Protein AF-A0A3D5WBD0-F1 (afdb_monomer_lite)

Secondary structure (DSSP, 8-state):
-EEBBTTTEEEE--TT-SS-SEEEEEEEEEEEE-TTT--EEEEEEEEEEE--EEEES-GGGB----S---SGGGHHHHHHHHHHHHHHHHHT--SSSPEEEEE-HHHHHHHHHHHHT-TT----TT-SS-----EETTEEEEE-TTS-S--PPPPP-

pLDDT: mean 81.71, std 10.13, range [49.75, 93.69]

Sequence (157 aa):
LVQHGFKAFHGITPINDTNMGLKRRDAGIQYVTDAVTSKEREDLRVEFEQNLGISVETARSVARIRNVPTTIASIATWHTVISKIIQARHEVFKGSNPVWMYLNPRSRYLLGESAREKQNIVFDKNNPWDVLMDRFMDMPMRKMDALLNTETGVAAA

Structure (mmCIF, N/CA/C/O backbone):
data_AF-A0A3D5WBD0-F1
#
_entry.id   AF-A0A3D5WBD0-F1
#
loop_
_atom_site.group_PDB
_atom_site.id
_atom_site.type_symbol
_atom_site.label_atom_id
_atom_site.label_alt_id
_atom_site.label_comp_id
_atom_site.label_asym_id
_atom_site.label_entity_id
_atom_site.label_seq_id
_atom_site.pdbx_PDB_ins_code
_atom_site.Cartn_x
_atom_site.Cartn_y
_atom_site.Cartn_z
_atom_site.occupancy
_atom_site.B_iso_or_equiv
_atom_site.auth_seq_id
_atom_site.auth_comp_id
_atom_site.auth_asym_id
_atom_site.auth_atom_id
_atom_site.pdbx_PDB_model_num
ATOM 1 N N . LEU A 1 1 ? 3.945 -0.222 -6.008 1.00 91.38 1 LEU A N 1
ATOM 2 C CA . LEU A 1 1 ? 3.049 0.441 -6.984 1.00 91.38 1 LEU A CA 1
ATOM 3 C C . LEU A 1 1 ? 1.740 -0.329 -6.999 1.00 91.38 1 LEU A C 1
ATOM 5 O O . LEU A 1 1 ? 1.793 -1.554 -7.012 1.00 91.38 1 LEU A O 1
ATOM 9 N N . VAL A 1 2 ? 0.602 0.355 -6.937 1.00 93.12 2 VAL A N 1
ATOM 10 C CA . VAL A 1 2 ? -0.721 -0.281 -6.832 1.00 93.12 2 VAL A CA 1
ATOM 11 C C . VAL A 1 2 ? -1.723 0.471 -7.697 1.00 93.12 2 VAL A C 1
ATOM 13 O O . VAL A 1 2 ? -1.797 1.695 -7.631 1.00 93.12 2 VAL A O 1
ATOM 16 N N . GLN A 1 3 ? -2.501 -0.255 -8.489 1.00 93.69 3 GLN A N 1
ATOM 17 C CA . GLN A 1 3 ? -3.583 0.280 -9.301 1.00 93.69 3 GLN A CA 1
ATOM 18 C C . GLN A 1 3 ? -4.913 0.057 -8.587 1.00 93.69 3 GLN A C 1
ATOM 20 O O . GLN A 1 3 ? -5.462 -1.044 -8.605 1.00 93.69 3 GLN A O 1
ATOM 25 N N . HIS A 1 4 ? -5.423 1.111 -7.955 1.00 90.50 4 HIS A N 1
ATOM 26 C CA . HIS A 1 4 ? -6.696 1.051 -7.240 1.00 90.50 4 HIS A CA 1
ATOM 27 C C . HIS A 1 4 ? -7.864 0.978 -8.213 1.00 90.50 4 HIS A C 1
ATOM 29 O O . HIS A 1 4 ? -7.911 1.706 -9.204 1.00 90.50 4 HIS A O 1
ATOM 35 N N . GLY A 1 5 ? -8.830 0.122 -7.911 1.00 89.38 5 GLY A N 1
ATOM 36 C CA . GLY A 1 5 ? -10.054 -0.007 -8.685 1.00 89.38 5 GLY A CA 1
ATOM 37 C C . GLY A 1 5 ? -10.826 -1.254 -8.293 1.00 89.38 5 GLY A C 1
ATOM 38 O O . GLY A 1 5 ? -10.237 -2.247 -7.871 1.00 89.38 5 GLY A O 1
ATOM 39 N N . PHE A 1 6 ? -12.146 -1.214 -8.481 1.00 86.50 6 PHE A N 1
ATOM 40 C CA . PHE A 1 6 ? -13.026 -2.329 -8.129 1.00 86.50 6 PHE A CA 1
ATOM 41 C C . PHE A 1 6 ? -12.573 -3.635 -8.794 1.00 86.50 6 PHE A C 1
ATOM 43 O O . PHE A 1 6 ? -12.387 -4.626 -8.112 1.00 86.50 6 PHE A O 1
ATOM 50 N N . LYS A 1 7 ? -12.236 -3.599 -10.090 1.00 86.44 7 LYS A N 1
ATOM 51 C CA . LYS A 1 7 ? -11.768 -4.783 -10.833 1.00 86.44 7 LYS A CA 1
ATOM 52 C C . LYS A 1 7 ? -10.257 -5.066 -10.758 1.00 86.44 7 LYS A C 1
ATOM 54 O O . LYS A 1 7 ? -9.693 -5.708 -11.642 1.00 86.44 7 LYS A O 1
ATOM 59 N N . ALA A 1 8 ? -9.551 -4.452 -9.810 1.00 88.50 8 ALA A N 1
ATOM 60 C CA . ALA A 1 8 ? -8.090 -4.460 -9.774 1.00 88.50 8 ALA A CA 1
ATOM 61 C C . ALA A 1 8 ? -7.567 -4.706 -8.356 1.00 88.50 8 ALA A C 1
ATOM 63 O O . ALA A 1 8 ? -7.232 -5.836 -8.006 1.00 88.50 8 ALA A O 1
ATOM 64 N N . PHE A 1 9 ? -7.478 -3.651 -7.555 1.00 91.88 9 PHE A N 1
ATOM 65 C CA . PHE A 1 9 ? -7.067 -3.693 -6.159 1.00 91.88 9 PHE A CA 1
ATOM 66 C C . PHE A 1 9 ? -8.028 -2.819 -5.360 1.00 91.88 9 PHE A C 1
ATOM 68 O O . PHE A 1 9 ? -8.190 -1.635 -5.675 1.00 91.88 9 PHE A O 1
ATOM 75 N N . HIS A 1 10 ? -8.653 -3.386 -4.333 1.00 90.81 10 HIS A N 1
ATOM 76 C CA . HIS A 1 10 ? -9.563 -2.650 -3.461 1.00 90.81 10 HIS A CA 1
ATOM 77 C C . HIS A 1 10 ? -9.602 -3.250 -2.051 1.00 90.81 10 HIS A C 1
ATOM 79 O O . HIS A 1 10 ? -9.277 -4.419 -1.838 1.00 90.81 10 HIS A O 1
ATOM 85 N N . GLY A 1 11 ? -9.986 -2.427 -1.076 1.00 88.56 11 GLY A N 1
ATOM 86 C CA . GLY A 1 11 ? -10.273 -2.887 0.280 1.00 88.56 11 GLY A CA 1
ATOM 87 C C . GLY A 1 11 ? -11.644 -3.553 0.345 1.00 88.56 11 GLY A C 1
ATOM 88 O O . GLY A 1 11 ? -12.577 -3.105 -0.317 1.00 88.56 11 GLY A O 1
ATOM 89 N N . ILE A 1 12 ? -11.756 -4.601 1.152 1.00 89.00 12 ILE A N 1
ATOM 90 C CA . ILE A 1 12 ? -13.011 -5.305 1.420 1.00 89.00 12 ILE A CA 1
ATOM 91 C C . ILE A 1 12 ? -13.363 -5.184 2.899 1.00 89.00 12 ILE A C 1
ATOM 93 O O . ILE A 1 12 ? -12.484 -5.081 3.759 1.00 89.00 12 ILE A O 1
ATOM 97 N N . THR A 1 13 ? -14.652 -5.221 3.192 1.00 87.69 13 THR A N 1
ATOM 98 C CA . THR A 1 13 ? -15.202 -5.296 4.546 1.00 87.69 13 THR A CA 1
ATOM 99 C C . THR A 1 13 ? -16.191 -6.461 4.616 1.00 87.69 13 THR A C 1
ATOM 101 O O . THR A 1 13 ? -16.576 -7.013 3.578 1.00 87.69 13 THR A O 1
ATOM 104 N N . PRO A 1 14 ? -16.595 -6.888 5.823 1.00 85.81 14 PRO A N 1
ATOM 105 C CA . PRO A 1 14 ? -17.621 -7.912 5.973 1.00 85.81 14 PRO A CA 1
ATOM 106 C C . PRO A 1 14 ? -18.939 -7.521 5.285 1.00 85.81 14 PRO A C 1
ATOM 108 O O . PRO A 1 14 ? -19.346 -6.364 5.317 1.00 85.81 14 PRO A O 1
ATOM 111 N N . ILE A 1 15 ? -19.637 -8.513 4.720 1.00 76.44 15 ILE A N 1
ATOM 112 C CA . ILE A 1 15 ? -20.836 -8.351 3.867 1.00 76.44 15 ILE A CA 1
ATOM 113 C C . ILE A 1 15 ? -21.969 -7.540 4.527 1.00 76.44 15 ILE A C 1
ATOM 115 O O . ILE A 1 15 ? -22.739 -6.888 3.829 1.00 76.44 15 ILE A O 1
ATOM 119 N N . ASN A 1 16 ? -22.047 -7.533 5.859 1.00 69.69 16 ASN A N 1
ATOM 120 C CA . ASN A 1 16 ? -23.090 -6.833 6.618 1.00 69.69 16 ASN A CA 1
ATOM 121 C C . ASN A 1 16 ? -22.578 -5.576 7.335 1.00 69.69 16 ASN A C 1
ATOM 123 O O . ASN A 1 16 ? -23.225 -5.080 8.257 1.00 69.69 16 ASN A O 1
ATOM 127 N N . ASP A 1 17 ? -21.408 -5.071 6.947 1.00 72.75 17 ASP A N 1
ATOM 128 C CA . ASP A 1 17 ? -20.867 -3.844 7.504 1.00 72.75 17 ASP A CA 1
ATOM 129 C C . ASP A 1 17 ? -21.255 -2.629 6.652 1.00 72.75 17 ASP A C 1
ATOM 131 O O . ASP A 1 17 ? -20.578 -2.275 5.687 1.00 72.75 17 ASP A O 1
ATOM 135 N N . THR A 1 18 ? -22.361 -1.974 7.014 1.00 68.06 18 THR A N 1
ATOM 136 C CA . THR A 1 18 ? -22.841 -0.766 6.320 1.00 68.06 18 THR A CA 1
ATOM 137 C C . THR A 1 18 ? -21.915 0.434 6.509 1.00 68.06 18 THR A C 1
ATOM 139 O O . THR A 1 18 ? -21.906 1.337 5.675 1.00 68.06 18 THR A O 1
ATOM 142 N N . ASN A 1 19 ? -21.126 0.449 7.586 1.00 70.12 19 ASN A N 1
ATOM 143 C CA . ASN A 1 19 ? -20.246 1.553 7.947 1.00 70.12 19 ASN A CA 1
ATOM 144 C C . ASN A 1 19 ? -18.798 1.084 7.810 1.00 70.12 19 ASN A C 1
ATOM 146 O O . ASN A 1 19 ? -18.114 0.824 8.800 1.00 70.12 19 ASN A O 1
ATOM 150 N N . MET A 1 20 ? -18.356 0.953 6.557 1.00 73.88 20 MET A N 1
ATOM 151 C CA . MET A 1 20 ? -16.975 0.616 6.210 1.00 73.88 20 MET A CA 1
ATOM 152 C C . MET A 1 20 ? -15.987 1.541 6.945 1.00 73.88 20 MET A C 1
ATOM 154 O O . MET A 1 20 ? -16.188 2.755 6.986 1.00 73.88 20 MET A O 1
ATOM 158 N N . GLY A 1 21 ? -14.879 0.992 7.452 1.00 80.50 21 GLY A N 1
ATOM 159 C CA . GLY A 1 21 ? -13.781 1.775 8.031 1.00 80.50 21 GLY A CA 1
ATOM 160 C C . GLY A 1 21 ? -13.620 1.622 9.545 1.00 80.50 21 GLY A C 1
ATOM 161 O O . GLY A 1 21 ? -13.960 0.591 10.117 1.00 80.50 21 GLY A O 1
ATOM 162 N N . LEU A 1 22 ? -13.013 2.630 10.180 1.00 86.94 22 LEU A N 1
ATOM 163 C CA . LEU A 1 22 ? -12.777 2.657 11.624 1.00 86.94 22 LEU A CA 1
ATOM 164 C C . LEU A 1 22 ? -14.049 3.112 12.340 1.00 86.94 22 LEU A C 1
ATOM 166 O O . LEU A 1 22 ? -14.494 4.249 12.172 1.00 86.94 22 LEU A O 1
ATOM 170 N N . LYS A 1 23 ? -14.609 2.237 13.168 1.00 86.62 23 LYS A N 1
ATOM 171 C CA . LYS A 1 23 ? -15.771 2.541 13.996 1.00 86.62 23 LYS A CA 1
ATOM 172 C C . LYS A 1 23 ? -15.306 2.955 15.375 1.00 86.62 23 LYS A C 1
ATOM 174 O O . LYS A 1 23 ? -14.494 2.272 15.989 1.00 86.62 23 LYS A O 1
ATOM 179 N N . ARG A 1 24 ? -15.865 4.056 15.870 1.00 89.81 24 ARG A N 1
ATOM 180 C CA . ARG A 1 24 ? -15.733 4.474 17.263 1.00 89.81 24 ARG A CA 1
ATOM 181 C C . ARG A 1 24 ? -17.073 4.273 17.951 1.00 89.81 24 ARG A C 1
ATOM 183 O O . ARG A 1 24 ? -18.056 4.894 17.547 1.00 89.81 24 ARG A O 1
ATOM 190 N N . ARG A 1 25 ? -17.105 3.444 18.989 1.00 88.19 25 ARG A N 1
ATOM 191 C CA . ARG A 1 25 ? -18.253 3.300 19.884 1.00 88.19 25 ARG A CA 1
ATOM 192 C C . ARG A 1 25 ? -17.864 3.852 21.243 1.00 88.19 25 ARG A C 1
ATOM 194 O O . ARG A 1 25 ? -16.925 3.376 21.864 1.00 88.19 25 ARG A O 1
ATOM 201 N N . ASP A 1 26 ? -18.590 4.860 21.691 1.00 90.31 26 ASP A N 1
ATOM 202 C CA . ASP A 1 26 ? -18.494 5.318 23.069 1.00 90.31 26 ASP A CA 1
ATOM 203 C C . ASP A 1 26 ? -19.423 4.451 23.925 1.00 90.31 26 ASP A C 1
ATOM 205 O O . ASP A 1 26 ? -20.613 4.346 23.622 1.00 90.31 26 ASP A O 1
ATOM 209 N N . ALA A 1 27 ? -18.869 3.764 24.923 1.00 85.69 27 ALA A N 1
ATOM 210 C CA . ALA A 1 27 ? -19.630 2.929 25.847 1.00 85.69 27 ALA A CA 1
ATOM 211 C C . ALA A 1 27 ? -20.052 3.705 27.108 1.00 85.69 27 ALA A C 1
ATOM 213 O O . ALA A 1 27 ? -20.783 3.158 27.933 1.00 85.69 27 ALA A O 1
ATOM 214 N N . GLY A 1 28 ? -19.633 4.970 27.243 1.00 87.00 28 GLY A N 1
ATOM 215 C CA . GLY A 1 28 ? -19.950 5.816 28.386 1.00 87.00 28 GLY A CA 1
ATOM 216 C C . GLY A 1 28 ? -19.237 5.383 29.669 1.00 87.00 28 GLY A C 1
ATOM 217 O O . GLY A 1 28 ? -18.168 4.767 29.637 1.00 87.00 28 GLY A O 1
ATOM 218 N N . ILE A 1 29 ? -19.830 5.748 30.807 1.00 87.94 29 ILE A N 1
AT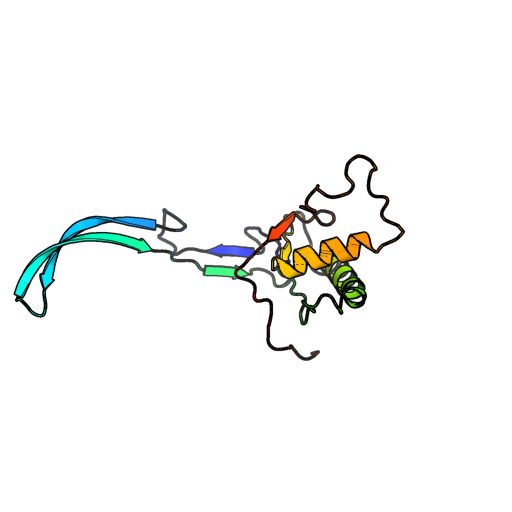OM 219 C CA . ILE A 1 29 ? -19.336 5.381 32.138 1.00 87.94 29 ILE A CA 1
ATOM 220 C C . ILE A 1 29 ? -19.709 3.922 32.411 1.00 87.94 29 ILE A C 1
ATOM 222 O O . ILE A 1 29 ? -20.883 3.554 32.372 1.00 87.94 29 ILE A O 1
ATOM 226 N N . GLN A 1 30 ? -18.708 3.096 32.699 1.00 84.81 30 GLN A N 1
ATOM 227 C CA . GLN A 1 30 ? -18.873 1.731 33.175 1.00 84.81 30 GLN A CA 1
ATOM 228 C C . GLN A 1 30 ? -18.367 1.613 34.607 1.00 84.81 30 GLN A C 1
ATOM 230 O O . GLN A 1 30 ? -17.286 2.090 34.945 1.00 84.81 30 GLN A O 1
ATOM 235 N N . TYR A 1 31 ? -19.144 0.927 35.438 1.00 86.19 31 TYR A N 1
ATOM 236 C CA . TYR A 1 31 ? -18.726 0.564 36.782 1.00 86.19 31 TYR A CA 1
ATOM 237 C C . TYR A 1 31 ? -17.863 -0.693 36.698 1.00 86.19 31 TYR A C 1
ATOM 239 O O . TYR A 1 31 ? -18.321 -1.747 36.257 1.00 86.19 31 TYR A O 1
ATOM 247 N N . VAL A 1 32 ? -16.596 -0.568 37.081 1.00 84.38 32 VAL A N 1
ATOM 248 C CA . VAL A 1 32 ? -15.634 -1.671 37.108 1.00 84.38 32 VAL A CA 1
ATOM 249 C C . VAL A 1 32 ? -15.346 -2.012 38.560 1.00 84.38 32 VAL A C 1
ATOM 251 O O . VAL A 1 32 ? -15.054 -1.134 39.372 1.00 84.38 32 VAL A O 1
ATOM 254 N N . THR A 1 33 ? -15.424 -3.293 38.906 1.00 85.75 33 THR A N 1
ATOM 255 C CA . THR A 1 33 ? -15.041 -3.761 40.238 1.00 85.75 33 THR A CA 1
ATOM 256 C C . THR A 1 33 ? -13.527 -3.913 40.304 1.00 85.75 33 THR A C 1
ATOM 258 O O . THR A 1 33 ? -12.926 -4.650 39.520 1.00 85.75 33 THR A O 1
ATOM 261 N N . ASP A 1 34 ? -12.901 -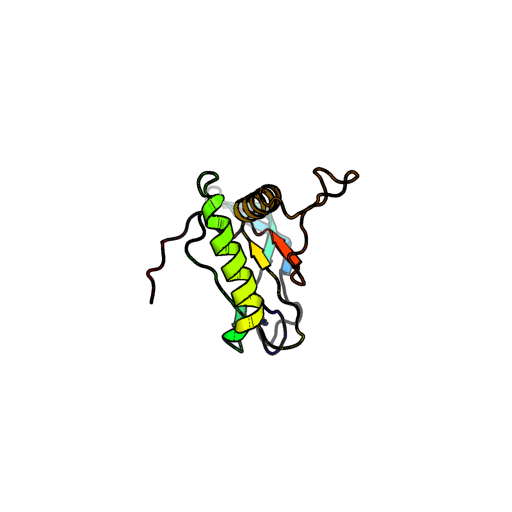3.210 41.241 1.00 79.50 34 ASP A N 1
ATOM 262 C CA . ASP A 1 34 ? -11.460 -3.270 41.446 1.00 79.50 34 ASP A CA 1
ATOM 263 C C . ASP A 1 34 ? -11.052 -4.604 42.092 1.00 79.50 34 ASP A C 1
ATOM 265 O O . ASP A 1 34 ? -11.570 -4.989 43.142 1.00 79.50 34 ASP A O 1
ATOM 269 N N . ALA A 1 35 ? -10.099 -5.311 41.480 1.00 80.44 35 ALA A N 1
ATOM 270 C CA . ALA A 1 35 ? -9.723 -6.671 41.874 1.00 80.44 35 ALA A CA 1
ATOM 271 C C . ALA A 1 35 ? -9.063 -6.750 43.263 1.00 80.44 35 ALA A C 1
ATOM 273 O O . ALA A 1 35 ? -9.063 -7.809 43.886 1.00 80.44 35 ALA A O 1
ATOM 274 N N . VAL A 1 36 ? -8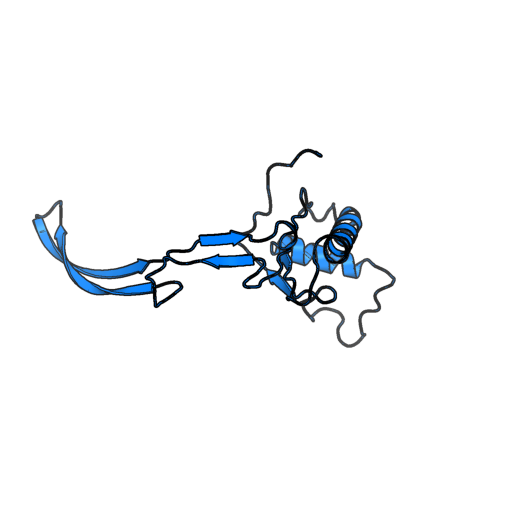.496 -5.643 43.751 1.00 78.81 36 VAL A N 1
ATOM 275 C CA . VAL A 1 36 ? -7.774 -5.595 45.033 1.00 78.81 36 VAL A CA 1
ATOM 276 C C . VAL A 1 36 ? -8.682 -5.141 46.170 1.00 78.81 36 VAL A C 1
ATOM 278 O O . VAL A 1 36 ? -8.644 -5.702 47.262 1.00 78.81 36 VAL A O 1
ATOM 281 N N . THR A 1 37 ? -9.502 -4.117 45.929 1.00 78.56 37 THR A N 1
ATOM 282 C CA . THR A 1 37 ? -10.315 -3.489 46.979 1.00 78.56 37 THR A CA 1
ATOM 283 C C . THR A 1 37 ? -11.783 -3.910 46.957 1.00 78.56 37 THR A C 1
ATOM 285 O O . THR A 1 37 ? -12.508 -3.575 47.892 1.00 78.56 37 THR A O 1
ATOM 288 N N . SER A 1 38 ? -12.227 -4.647 45.927 1.00 77.19 38 S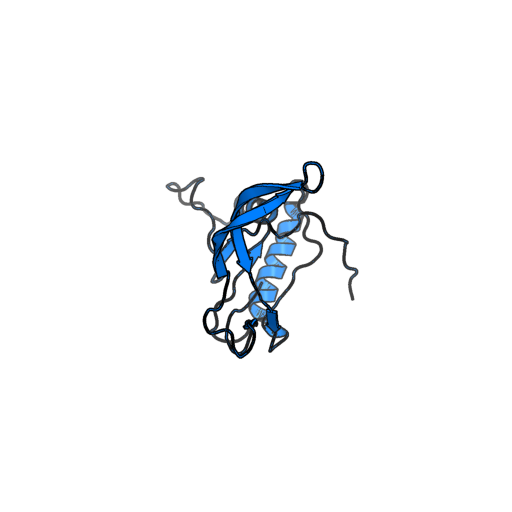ER A N 1
ATOM 289 C CA . SER A 1 38 ? -13.635 -5.016 45.686 1.00 77.19 38 SER A CA 1
ATOM 290 C C . SER A 1 38 ? -14.597 -3.820 45.671 1.00 77.19 38 SER A C 1
ATOM 292 O O . SER A 1 38 ? -15.797 -3.981 45.879 1.00 77.19 38 SER A O 1
ATOM 294 N N . LYS A 1 39 ? -14.080 -2.606 45.444 1.00 81.31 39 LYS A N 1
ATOM 295 C CA . LYS A 1 39 ? -14.876 -1.384 45.319 1.00 81.31 39 LYS A CA 1
ATOM 296 C C . LYS A 1 39 ? -15.224 -1.147 43.857 1.00 81.31 39 LYS A C 1
ATOM 298 O O . LYS A 1 39 ? -14.417 -1.424 42.970 1.00 81.31 39 LYS A O 1
ATOM 303 N N . GLU A 1 40 ? -16.416 -0.620 43.616 1.00 82.12 40 GLU A N 1
ATOM 304 C CA . GLU A 1 40 ? -16.825 -0.173 42.287 1.00 82.12 40 GLU A CA 1
ATOM 305 C C . GLU A 1 40 ? -16.214 1.199 41.999 1.00 82.12 40 GLU A C 1
ATOM 307 O O . GLU A 1 40 ? -16.266 2.105 42.836 1.00 82.12 40 GLU A O 1
ATOM 312 N N . ARG A 1 41 ? -15.609 1.339 40.820 1.00 83.00 41 ARG A N 1
ATOM 313 C CA . ARG A 1 41 ? -15.102 2.610 40.300 1.00 83.00 41 ARG A CA 1
ATOM 314 C C . ARG A 1 41 ? -15.755 2.920 38.960 1.00 83.00 41 ARG A C 1
ATOM 316 O O . ARG A 1 41 ? -16.033 2.010 38.183 1.00 83.00 41 ARG A O 1
ATOM 323 N N . GLU A 1 42 ? -15.969 4.200 38.697 1.00 85.06 42 GLU A N 1
ATOM 324 C CA . GLU A 1 42 ? -16.480 4.695 37.420 1.00 85.06 42 GLU A CA 1
ATOM 325 C C . GLU A 1 42 ? -15.323 4.893 36.437 1.00 85.06 42 GLU A C 1
ATOM 327 O O . GLU A 1 42 ? -14.479 5.763 36.643 1.00 85.06 42 GLU A O 1
ATOM 332 N N . ASP A 1 43 ? -15.297 4.106 35.361 1.00 86.50 43 ASP A N 1
ATOM 333 C CA . ASP A 1 43 ? -14.335 4.237 34.266 1.00 86.50 43 ASP A CA 1
ATOM 334 C C . ASP A 1 43 ? -15.061 4.626 32.969 1.00 86.50 43 ASP A C 1
ATOM 336 O O . ASP A 1 43 ? -16.102 4.071 32.620 1.00 86.50 43 ASP A O 1
ATOM 340 N N . LEU A 1 44 ? -14.496 5.565 32.210 1.00 88.50 44 LEU A N 1
ATOM 341 C CA . LEU A 1 44 ? -14.979 5.907 30.870 1.00 88.50 44 LEU A CA 1
ATOM 342 C C . LEU A 1 44 ? -14.368 4.956 29.840 1.00 88.50 44 LEU A C 1
ATOM 344 O O . LEU A 1 44 ? -13.144 4.818 29.770 1.00 88.50 44 LEU A O 1
ATOM 348 N N . ARG A 1 45 ? -15.206 4.336 29.003 1.00 87.56 45 ARG A N 1
ATOM 349 C CA . ARG A 1 45 ? -14.752 3.374 27.992 1.00 87.56 45 ARG A CA 1
ATOM 350 C C . ARG A 1 45 ? -15.166 3.788 26.587 1.00 87.56 45 ARG A C 1
ATOM 352 O O . ARG A 1 45 ? -16.343 3.947 26.287 1.00 87.56 45 ARG A O 1
ATOM 359 N N . VAL A 1 46 ? -14.181 3.861 25.696 1.00 91.19 46 VAL A N 1
ATOM 360 C CA . VAL A 1 46 ? -14.383 4.052 24.256 1.00 91.19 46 VAL A CA 1
ATOM 361 C C . VAL A 1 46 ? -13.726 2.896 23.518 1.00 91.19 46 VAL A C 1
ATOM 363 O O . VAL A 1 46 ? -12.582 2.539 23.791 1.00 91.19 46 VAL A O 1
ATOM 366 N N . GLU A 1 47 ? -14.451 2.318 22.572 1.00 89.56 47 GLU A N 1
ATOM 367 C CA . GLU A 1 47 ? -14.012 1.195 21.758 1.00 89.56 47 GLU A CA 1
ATOM 368 C C . GLU A 1 47 ? -13.782 1.637 20.317 1.00 89.56 47 GLU A C 1
ATOM 370 O O . GLU A 1 47 ? -14.559 2.403 19.736 1.00 89.56 47 GLU A O 1
ATOM 375 N N . PHE A 1 48 ? -12.704 1.120 19.736 1.00 90.81 48 PHE A N 1
ATOM 376 C CA . PHE A 1 48 ? -12.372 1.295 18.333 1.00 90.81 48 PHE A CA 1
ATOM 377 C C . PHE A 1 48 ? -12.318 -0.075 17.668 1.00 90.81 48 PHE A C 1
ATOM 379 O O . PHE A 1 48 ? -11.563 -0.944 18.098 1.00 90.81 48 PHE A O 1
ATOM 386 N N . GLU A 1 49 ? -13.112 -0.259 16.619 1.00 88.38 49 GLU A N 1
ATOM 387 C CA . GLU A 1 49 ? -13.158 -1.497 15.843 1.00 88.38 49 GLU A CA 1
ATOM 388 C C . GLU A 1 49 ? -12.860 -1.192 14.376 1.00 88.38 49 GLU A C 1
ATOM 390 O O . GLU A 1 49 ? -13.396 -0.241 13.801 1.00 88.38 49 GLU A O 1
ATOM 395 N N . GLN A 1 50 ? -11.999 -2.001 13.760 1.00 87.19 50 GLN A N 1
ATOM 396 C CA . GLN A 1 50 ? -11.656 -1.871 12.351 1.00 87.19 50 GLN A CA 1
ATOM 397 C C . GLN A 1 50 ? -11.476 -3.251 11.721 1.00 87.19 50 GLN A C 1
ATOM 399 O O . GLN A 1 50 ? -10.468 -3.918 11.941 1.00 87.19 50 GLN A O 1
ATOM 404 N N . ASN A 1 51 ? -12.440 -3.641 10.887 1.00 86.94 51 ASN A N 1
ATOM 405 C CA . ASN A 1 51 ? -12.410 -4.898 10.146 1.00 86.94 51 ASN A CA 1
ATOM 406 C C . ASN A 1 51 ? -12.129 -4.607 8.674 1.00 86.94 51 ASN A C 1
ATOM 408 O O . ASN A 1 51 ? -12.988 -4.094 7.956 1.00 86.94 51 ASN A O 1
ATOM 412 N N . LEU A 1 52 ? -10.912 -4.917 8.233 1.00 88.00 52 LEU A N 1
ATOM 413 C CA . LEU A 1 52 ? -10.456 -4.651 6.874 1.00 88.00 52 LEU A CA 1
ATOM 414 C C . LEU A 1 52 ? -9.825 -5.897 6.265 1.00 88.00 52 LEU A C 1
ATOM 416 O O . LEU A 1 52 ? -9.034 -6.588 6.904 1.00 88.00 52 LEU A O 1
ATOM 420 N N . GLY A 1 53 ? -10.128 -6.129 4.995 1.00 89.56 53 GLY A N 1
ATOM 421 C CA . GLY A 1 53 ? -9.387 -7.032 4.130 1.00 89.56 53 GLY A CA 1
ATOM 422 C C . GLY A 1 53 ? -8.940 -6.317 2.862 1.00 89.56 53 GLY A C 1
ATOM 423 O O . GLY A 1 53 ? -9.317 -5.175 2.589 1.00 89.56 53 GLY A O 1
ATOM 424 N N . ILE A 1 54 ? -8.137 -7.007 2.062 1.00 90.56 54 ILE A N 1
ATOM 425 C CA . ILE A 1 54 ? -7.658 -6.512 0.773 1.00 90.56 54 ILE A CA 1
ATOM 426 C C . ILE A 1 54 ? -7.959 -7.573 -0.279 1.00 90.56 54 ILE A C 1
ATOM 428 O O . ILE A 1 54 ? -7.666 -8.749 -0.071 1.00 90.56 54 ILE A O 1
ATOM 432 N N . SER A 1 55 ? -8.512 -7.143 -1.409 1.00 91.69 55 SER A N 1
ATOM 433 C CA . SER A 1 55 ? -8.711 -7.977 -2.588 1.00 91.69 55 SER A CA 1
ATOM 434 C C . SER A 1 55 ? -7.735 -7.578 -3.691 1.00 91.69 55 SER A C 1
ATOM 436 O O . SER A 1 55 ? -7.558 -6.394 -3.999 1.00 91.69 55 SER A O 1
ATOM 438 N N . VAL A 1 56 ? -7.107 -8.588 -4.292 1.00 92.88 56 VAL A N 1
ATOM 439 C CA . VAL A 1 56 ? -6.258 -8.458 -5.479 1.00 92.88 56 VAL A CA 1
ATOM 440 C C . VAL A 1 56 ? -6.870 -9.326 -6.568 1.00 92.88 56 VAL A C 1
ATOM 442 O O . VAL A 1 56 ? -6.596 -10.520 -6.646 1.00 92.88 56 VAL A O 1
ATOM 445 N N . GLU A 1 57 ? -7.718 -8.734 -7.406 1.00 89.38 57 GLU A N 1
ATOM 446 C CA . GLU A 1 57 ? -8.428 -9.492 -8.443 1.00 89.38 57 GLU A CA 1
ATOM 447 C C . GLU A 1 57 ? -7.510 -9.901 -9.596 1.00 89.38 57 GLU A C 1
ATOM 449 O O . GLU A 1 57 ? -7.677 -10.953 -10.205 1.00 89.38 57 GLU A O 1
ATOM 454 N N . THR A 1 58 ? -6.521 -9.063 -9.914 1.00 87.19 58 THR A N 1
ATOM 455 C CA . THR A 1 58 ? -5.565 -9.323 -10.993 1.00 87.19 58 THR A CA 1
ATOM 456 C C . THR A 1 58 ? -4.149 -9.110 -10.484 1.00 87.19 58 THR A C 1
ATOM 458 O O . THR A 1 58 ? -3.825 -8.027 -10.016 1.00 87.19 58 THR A O 1
ATOM 461 N N . ALA A 1 59 ? -3.248 -10.076 -10.675 1.00 85.62 59 ALA A N 1
ATOM 462 C CA . ALA A 1 59 ? -1.842 -9.944 -10.259 1.00 85.62 59 ALA A CA 1
ATOM 463 C C . ALA A 1 59 ? -1.102 -8.750 -10.907 1.00 85.62 59 ALA A C 1
ATOM 465 O O . ALA A 1 59 ? -0.074 -8.302 -10.413 1.00 85.62 59 ALA A O 1
ATOM 466 N N . ARG A 1 60 ? -1.639 -8.209 -12.006 1.00 88.44 60 ARG A N 1
ATOM 467 C CA . ARG A 1 60 ? -1.132 -7.023 -12.715 1.00 88.44 60 ARG A CA 1
ATOM 468 C C . ARG A 1 60 ? -1.531 -5.690 -12.072 1.00 88.44 60 ARG A C 1
ATOM 470 O O . ARG A 1 60 ? -1.039 -4.651 -12.497 1.00 88.44 60 ARG A O 1
ATOM 477 N N . SER A 1 61 ? -2.405 -5.694 -11.063 1.00 90.62 61 SER A N 1
ATOM 478 C CA . SER A 1 61 ? -2.805 -4.477 -10.345 1.00 90.62 61 SER A CA 1
ATOM 479 C C . SER A 1 61 ? -1.801 -4.059 -9.269 1.00 90.62 61 SER A C 1
ATOM 481 O O . SER A 1 61 ? -1.948 -2.989 -8.677 1.00 90.62 61 SER A O 1
ATOM 483 N N . VAL A 1 62 ? -0.757 -4.857 -9.018 1.00 92.50 62 VAL A N 1
ATOM 484 C CA . VAL A 1 62 ? 0.277 -4.572 -8.019 1.00 92.50 62 VAL A CA 1
ATOM 485 C C . VAL A 1 62 ? 1.655 -4.900 -8.585 1.00 92.50 62 VAL A C 1
ATOM 487 O O . VAL A 1 62 ? 1.880 -5.972 -9.134 1.00 92.50 62 VAL A O 1
ATOM 490 N N . ALA A 1 63 ? 2.609 -3.993 -8.387 1.00 93.25 63 ALA A N 1
ATOM 491 C CA . ALA A 1 63 ? 4.019 -4.240 -8.665 1.00 93.25 63 ALA A CA 1
ATOM 492 C C . ALA A 1 63 ? 4.866 -3.868 -7.445 1.00 93.25 63 ALA A C 1
ATOM 494 O O . ALA A 1 63 ? 4.751 -2.762 -6.895 1.00 93.25 63 ALA A O 1
ATOM 495 N N . ARG A 1 64 ? 5.744 -4.788 -7.036 1.00 90.44 64 ARG A N 1
ATOM 496 C CA . ARG A 1 64 ? 6.711 -4.594 -5.950 1.00 90.44 64 ARG A CA 1
ATOM 497 C C . ARG A 1 64 ? 8.118 -4.498 -6.526 1.00 90.44 64 ARG A C 1
ATOM 499 O O . ARG A 1 64 ? 8.560 -5.393 -7.239 1.00 90.44 64 ARG A O 1
ATOM 506 N N . ILE A 1 65 ? 8.836 -3.448 -6.148 1.00 89.31 65 ILE A N 1
ATOM 507 C CA . ILE A 1 65 ? 10.278 -3.338 -6.374 1.00 89.31 65 ILE A CA 1
ATOM 508 C C . ILE A 1 65 ? 10.950 -3.781 -5.078 1.00 89.31 65 ILE A C 1
ATOM 510 O O . ILE A 1 65 ? 10.621 -3.270 -4.012 1.00 89.31 65 ILE A O 1
ATOM 514 N N . ARG A 1 66 ? 11.820 -4.786 -5.172 1.00 87.56 66 ARG A N 1
ATOM 515 C CA . ARG A 1 66 ? 12.467 -5.447 -4.029 1.00 87.56 66 ARG A CA 1
ATOM 516 C C . ARG A 1 66 ? 13.902 -4.956 -3.865 1.00 87.56 66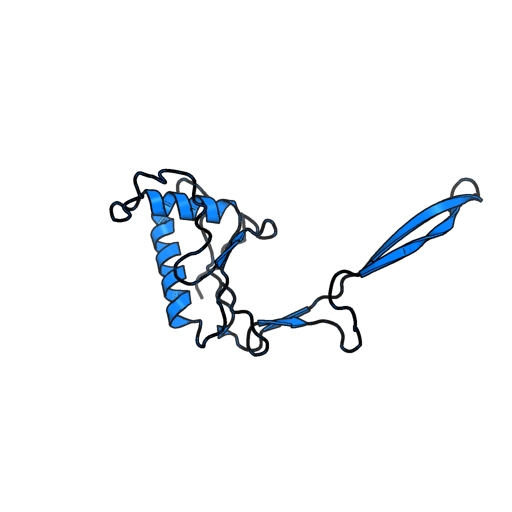 ARG A C 1
ATOM 518 O O . ARG A 1 66 ? 14.503 -4.521 -4.850 1.00 87.56 66 ARG A O 1
ATOM 525 N N . ASN A 1 67 ? 14.447 -5.113 -2.658 1.00 85.62 67 ASN A N 1
ATOM 526 C CA . ASN A 1 67 ? 15.857 -4.856 -2.342 1.00 85.62 67 ASN A CA 1
ATOM 527 C C . ASN A 1 67 ? 16.273 -3.414 -2.679 1.00 85.62 67 ASN A C 1
ATOM 529 O O . ASN A 1 67 ? 17.318 -3.175 -3.283 1.00 85.62 67 ASN A O 1
ATOM 533 N N . VAL A 1 68 ? 15.413 -2.451 -2.343 1.00 84.69 68 VAL A N 1
ATOM 534 C CA . VAL A 1 68 ? 15.688 -1.033 -2.586 1.00 84.69 68 VAL A CA 1
ATOM 535 C C . VAL A 1 68 ? 16.661 -0.535 -1.516 1.00 84.69 68 VAL A C 1
ATOM 537 O O . VAL A 1 68 ? 16.344 -0.613 -0.327 1.00 84.69 68 VAL A O 1
ATOM 540 N N . PRO A 1 69 ? 17.838 -0.016 -1.896 1.00 83.06 69 PRO A N 1
ATOM 541 C CA . PRO A 1 69 ? 18.805 0.451 -0.922 1.00 83.06 69 PRO A CA 1
ATOM 542 C C . PRO A 1 69 ? 18.346 1.774 -0.310 1.00 83.06 69 PRO A C 1
ATOM 544 O O . PRO A 1 69 ? 18.111 2.761 -1.004 1.00 83.06 69 PRO A O 1
ATOM 547 N N . THR A 1 70 ? 18.256 1.812 1.015 1.00 80.88 70 THR A N 1
ATOM 548 C CA . THR A 1 70 ? 17.803 2.990 1.768 1.00 80.88 70 THR A CA 1
ATOM 549 C C . THR A 1 70 ? 18.960 3.851 2.287 1.00 80.88 70 THR A C 1
ATOM 551 O O . THR A 1 70 ? 18.737 4.830 2.997 1.00 80.88 70 THR A O 1
ATOM 554 N N . THR A 1 71 ? 20.212 3.541 1.941 1.00 80.94 71 THR A N 1
ATOM 555 C CA . THR A 1 71 ? 21.393 4.312 2.365 1.00 80.94 71 THR A CA 1
ATOM 556 C C . THR A 1 71 ? 21.753 5.413 1.362 1.00 80.94 71 THR A C 1
ATOM 558 O O . THR A 1 71 ? 21.613 5.239 0.155 1.00 80.94 71 THR A O 1
ATOM 561 N N . ILE A 1 72 ? 22.258 6.549 1.863 1.00 69.25 72 ILE A N 1
ATOM 562 C CA . ILE A 1 72 ? 22.655 7.710 1.039 1.00 69.25 72 ILE A CA 1
ATOM 563 C C . ILE A 1 72 ? 23.835 7.357 0.120 1.00 69.25 72 ILE A C 1
ATOM 565 O O . ILE A 1 72 ? 23.861 7.760 -1.034 1.00 69.25 72 ILE A O 1
ATOM 569 N N . ALA A 1 73 ? 24.761 6.508 0.574 1.00 69.62 73 ALA A N 1
ATOM 570 C CA . ALA A 1 73 ? 25.866 6.013 -0.254 1.00 69.62 73 ALA A CA 1
ATOM 571 C C . ALA A 1 73 ? 25.402 5.246 -1.513 1.00 69.62 73 ALA A C 1
ATOM 573 O O . ALA A 1 73 ? 26.189 5.018 -2.426 1.00 69.62 73 ALA A O 1
ATOM 574 N N . SER A 1 74 ? 24.125 4.859 -1.578 1.00 68.75 74 SER A N 1
ATOM 575 C CA . SER A 1 74 ? 23.562 4.099 -2.688 1.00 68.75 74 SER A CA 1
ATOM 576 C C . SER A 1 74 ? 22.886 4.968 -3.754 1.00 68.75 74 SER A C 1
ATOM 578 O O . SER A 1 74 ? 22.248 4.400 -4.637 1.00 68.75 74 SER A O 1
ATOM 580 N N . ILE A 1 75 ? 22.992 6.305 -3.728 1.00 67.00 75 ILE A N 1
ATOM 581 C CA . ILE A 1 75 ? 22.311 7.192 -4.702 1.00 67.00 75 ILE A CA 1
ATOM 582 C C . ILE A 1 75 ? 22.585 6.781 -6.164 1.00 67.00 75 ILE A C 1
ATOM 584 O O . ILE A 1 75 ? 21.653 6.710 -6.959 1.00 67.00 75 ILE A O 1
ATOM 588 N N . ALA A 1 76 ? 23.801 6.349 -6.508 1.00 64.44 76 ALA A N 1
ATOM 589 C CA . ALA A 1 76 ? 24.109 5.859 -7.858 1.00 64.44 76 ALA A CA 1
ATOM 590 C C . ALA A 1 76 ? 23.250 4.645 -8.287 1.00 64.44 76 ALA A C 1
ATOM 592 O O . ALA A 1 76 ? 22.870 4.505 -9.451 1.00 64.44 76 ALA A O 1
ATOM 593 N N . THR A 1 77 ? 22.877 3.775 -7.343 1.00 73.81 77 THR A N 1
ATOM 594 C CA . THR A 1 77 ? 22.004 2.619 -7.613 1.00 73.81 77 THR A CA 1
ATOM 595 C C . THR A 1 77 ? 20.532 3.011 -7.766 1.00 73.81 77 THR A C 1
ATOM 597 O O . THR A 1 77 ? 19.770 2.267 -8.391 1.00 73.81 77 THR A O 1
ATOM 600 N N . TRP A 1 78 ? 20.122 4.195 -7.293 1.00 76.50 78 TRP A N 1
ATOM 601 C CA . TRP A 1 78 ? 18.747 4.686 -7.436 1.00 76.50 78 TRP A CA 1
ATOM 602 C C . TRP A 1 78 ? 18.348 4.925 -8.890 1.00 76.50 78 TRP A C 1
ATOM 604 O O . TRP A 1 78 ? 17.171 4.799 -9.222 1.00 76.50 78 TRP A O 1
ATOM 614 N N . HIS A 1 79 ? 19.302 5.142 -9.798 1.00 76.19 79 HIS A N 1
ATOM 615 C CA . HIS A 1 79 ? 19.014 5.156 -11.232 1.00 76.19 79 HIS A CA 1
ATOM 616 C C . HIS A 1 79 ? 18.408 3.835 -11.717 1.00 76.19 79 HIS A C 1
ATOM 618 O O . HIS A 1 79 ? 17.440 3.844 -12.476 1.00 76.19 79 HIS A O 1
ATOM 624 N N . THR A 1 80 ? 18.914 2.700 -11.229 1.00 81.50 80 THR A N 1
ATOM 625 C CA . THR A 1 80 ? 18.361 1.382 -11.576 1.00 81.50 80 THR A CA 1
ATOM 626 C C . THR A 1 80 ? 16.965 1.182 -10.985 1.00 81.50 80 THR A C 1
ATOM 628 O O . THR A 1 80 ? 16.106 0.573 -11.621 1.00 81.50 80 THR A O 1
ATOM 631 N N . VAL A 1 81 ? 16.706 1.742 -9.799 1.00 84.94 81 VAL A N 1
ATOM 632 C CA . VAL A 1 81 ? 15.384 1.725 -9.158 1.00 84.94 81 VAL A CA 1
ATOM 633 C C . VAL A 1 81 ? 14.390 2.551 -9.972 1.00 84.94 81 VAL A C 1
ATOM 635 O O . VAL A 1 81 ? 13.298 2.068 -10.253 1.00 84.94 81 VAL A O 1
ATOM 638 N N . ILE A 1 82 ? 14.779 3.747 -10.424 1.00 85.44 82 ILE A N 1
ATOM 639 C CA . ILE A 1 82 ? 13.958 4.593 -11.302 1.00 85.44 82 ILE A CA 1
ATOM 640 C C . ILE A 1 82 ? 13.604 3.854 -12.593 1.00 85.44 82 ILE A C 1
ATOM 642 O O . ILE A 1 82 ? 12.431 3.807 -12.962 1.00 85.44 82 ILE A O 1
ATOM 646 N N . SER A 1 83 ? 14.579 3.226 -13.253 1.00 86.94 83 SER A N 1
ATOM 647 C CA . SER A 1 83 ? 14.314 2.440 -14.463 1.00 86.94 83 SER A CA 1
ATOM 648 C C . SER A 1 83 ? 13.317 1.310 -14.200 1.00 86.94 83 SER A C 1
ATOM 650 O O . SER A 1 83 ? 12.398 1.121 -14.990 1.00 86.94 83 SER A O 1
ATOM 652 N N . LYS A 1 84 ? 13.420 0.618 -13.056 1.00 89.75 84 LYS A N 1
ATOM 653 C CA . LYS A 1 84 ? 12.449 -0.413 -12.645 1.00 89.75 84 LYS A CA 1
ATOM 654 C C . LYS A 1 84 ? 11.054 0.154 -12.359 1.00 89.75 84 LYS A C 1
ATOM 656 O O . LYS A 1 84 ? 10.069 -0.521 -12.640 1.00 89.75 84 LYS A O 1
ATOM 661 N N . ILE A 1 85 ? 10.944 1.374 -11.824 1.00 89.50 85 ILE A N 1
ATOM 662 C CA . ILE A 1 85 ? 9.652 2.061 -11.629 1.00 89.50 85 ILE A CA 1
ATOM 663 C C . ILE A 1 85 ? 8.988 2.326 -12.982 1.00 89.50 85 ILE A C 1
ATOM 665 O O . ILE A 1 85 ? 7.812 2.011 -13.160 1.00 89.50 85 ILE A O 1
ATOM 669 N N . ILE A 1 86 ? 9.746 2.870 -13.936 1.00 89.50 86 ILE A N 1
ATOM 670 C CA . ILE A 1 86 ? 9.261 3.168 -15.290 1.00 89.50 86 ILE A CA 1
ATOM 671 C C . ILE A 1 86 ? 8.868 1.871 -16.004 1.00 89.50 86 ILE A C 1
ATOM 673 O O . ILE A 1 86 ? 7.766 1.769 -16.539 1.00 89.50 86 ILE A O 1
ATOM 677 N N . GLN A 1 87 ? 9.724 0.850 -15.936 1.00 90.75 87 GLN A N 1
ATOM 678 C CA . GLN A 1 87 ? 9.446 -0.471 -16.491 1.00 90.75 87 GLN A CA 1
ATOM 679 C C . GLN A 1 87 ? 8.144 -1.048 -15.921 1.00 90.75 87 GLN A C 1
ATOM 681 O O . GLN A 1 87 ? 7.250 -1.429 -16.673 1.00 90.75 87 GLN A O 1
ATOM 686 N N . ALA A 1 88 ? 7.981 -1.031 -14.594 1.00 90.06 88 ALA A N 1
ATOM 687 C CA . ALA A 1 88 ? 6.765 -1.512 -13.951 1.00 90.06 88 ALA A CA 1
ATOM 688 C C . ALA A 1 88 ? 5.521 -0.731 -14.407 1.00 90.06 88 ALA A C 1
ATOM 690 O O . ALA A 1 88 ? 4.480 -1.345 -14.649 1.00 90.06 88 ALA A O 1
ATOM 691 N N . ARG A 1 89 ? 5.620 0.600 -14.567 1.00 90.12 89 ARG A N 1
ATOM 692 C CA . ARG A 1 89 ? 4.511 1.448 -15.034 1.00 90.12 89 ARG A CA 1
ATOM 693 C C . ARG A 1 89 ? 4.008 1.050 -16.423 1.00 90.12 89 ARG A C 1
ATOM 695 O O . ARG A 1 89 ? 2.792 1.067 -16.626 1.00 90.12 89 ARG A O 1
ATOM 702 N N . HIS A 1 90 ? 4.913 0.720 -17.343 1.00 88.75 90 HIS A N 1
ATOM 703 C CA . HIS A 1 90 ? 4.581 0.406 -18.735 1.00 88.75 90 HIS A CA 1
ATOM 704 C C . HIS A 1 90 ? 4.260 -1.076 -18.980 1.00 88.75 90 HIS A C 1
ATOM 706 O O . HIS A 1 90 ? 3.391 -1.378 -19.796 1.00 88.75 90 HIS A O 1
ATOM 712 N N . GLU A 1 91 ? 4.934 -2.002 -18.295 1.00 89.88 91 GLU A N 1
ATOM 713 C CA . GLU A 1 91 ? 4.808 -3.441 -18.572 1.00 89.88 91 GLU A CA 1
ATOM 714 C C . GLU A 1 91 ? 3.726 -4.125 -17.730 1.00 89.88 91 GLU A C 1
ATOM 716 O O . GLU A 1 91 ? 2.992 -4.982 -18.233 1.00 89.88 91 GLU A O 1
ATOM 721 N N . VAL A 1 92 ? 3.612 -3.755 -16.449 1.00 88.69 92 VAL A N 1
ATOM 722 C CA . VAL A 1 92 ? 2.732 -4.448 -15.496 1.00 88.69 92 VAL A CA 1
ATOM 723 C C . VAL A 1 92 ? 1.319 -3.875 -15.546 1.00 88.69 92 VAL A C 1
ATOM 725 O O . VAL A 1 92 ? 0.357 -4.617 -15.750 1.00 88.69 92 VAL A O 1
ATOM 728 N N . PHE A 1 93 ? 1.188 -2.556 -15.395 1.00 89.06 93 PHE A N 1
ATOM 729 C CA . PHE A 1 93 ? -0.114 -1.903 -15.271 1.00 89.06 93 PHE A CA 1
ATOM 730 C C . PHE A 1 93 ? -0.744 -1.631 -16.635 1.00 89.06 93 PHE A C 1
ATOM 732 O O . PHE A 1 93 ? -0.168 -0.949 -17.482 1.00 89.06 93 PHE A O 1
ATOM 739 N N . LYS A 1 94 ? -1.973 -2.115 -16.828 1.00 84.25 94 LYS A N 1
ATOM 740 C CA . LYS A 1 94 ? -2.782 -1.869 -18.030 1.00 84.25 94 LYS A CA 1
ATOM 741 C C . LYS A 1 94 ? -4.130 -1.262 -17.638 1.00 84.25 94 LYS A C 1
ATOM 743 O O . LYS A 1 94 ? -4.620 -1.479 -16.533 1.00 84.25 94 LYS A O 1
ATOM 748 N N . GLY A 1 95 ? -4.739 -0.505 -18.547 1.00 82.81 95 GLY A N 1
ATOM 749 C CA . GLY A 1 95 ? -6.037 0.144 -18.326 1.00 82.81 95 GLY A CA 1
ATOM 750 C C . GLY A 1 95 ? -5.944 1.578 -17.794 1.00 82.81 95 GLY A C 1
ATOM 751 O O . GLY A 1 95 ? -4.856 2.124 -17.625 1.00 82.81 95 GLY A O 1
ATOM 752 N N . SER A 1 96 ? -7.109 2.192 -17.572 1.00 82.25 96 SER A N 1
ATOM 753 C CA . SER A 1 96 ? -7.255 3.621 -17.253 1.00 82.25 96 SER A CA 1
ATOM 754 C C . SER A 1 96 ? -7.229 3.953 -15.759 1.00 82.25 96 SER A C 1
ATOM 756 O O . SER A 1 96 ? -7.167 5.127 -15.401 1.00 82.25 96 SER A O 1
ATOM 758 N N . ASN A 1 97 ? -7.295 2.949 -14.878 1.00 87.44 97 ASN A N 1
ATOM 759 C CA . ASN A 1 97 ? -7.334 3.191 -13.437 1.00 87.44 97 ASN A CA 1
ATOM 760 C C . ASN A 1 97 ? -6.018 3.816 -12.946 1.00 87.44 97 ASN A C 1
ATOM 762 O O . ASN A 1 97 ? -4.946 3.405 -13.408 1.00 87.44 97 ASN A O 1
ATOM 766 N N . PRO A 1 98 ? -6.077 4.758 -11.987 1.00 88.56 98 PRO A N 1
ATOM 767 C CA . PRO A 1 98 ? -4.901 5.471 -11.514 1.00 88.56 98 PRO A CA 1
ATOM 768 C C . PRO A 1 98 ? -3.939 4.534 -10.775 1.00 88.56 98 PRO A C 1
ATOM 770 O O . PRO A 1 98 ? -4.343 3.733 -9.927 1.00 88.56 98 PRO A O 1
ATOM 773 N N . VAL A 1 99 ? -2.644 4.676 -11.061 1.00 91.94 99 VAL A N 1
ATOM 774 C CA . VAL A 1 99 ? -1.569 3.915 -10.412 1.00 91.94 99 VAL A CA 1
ATOM 775 C C . VAL A 1 99 ? -0.913 4.776 -9.342 1.00 91.94 99 VAL A C 1
ATOM 777 O O . VAL A 1 99 ? -0.426 5.865 -9.618 1.00 91.94 99 VAL A O 1
ATOM 780 N N . TRP A 1 100 ? -0.883 4.273 -8.114 1.00 92.31 100 TRP A N 1
ATOM 781 C CA . TRP A 1 100 ? -0.358 4.967 -6.946 1.00 92.31 100 TRP A CA 1
ATOM 782 C C . TRP A 1 100 ? 0.978 4.362 -6.527 1.00 92.31 100 TRP A C 1
ATOM 784 O O . TRP A 1 100 ? 1.157 3.137 -6.473 1.00 92.31 100 TRP A O 1
ATOM 794 N N . MET A 1 101 ? 1.931 5.232 -6.203 1.00 92.38 101 MET A N 1
ATOM 795 C CA . MET A 1 101 ? 3.237 4.831 -5.704 1.00 92.38 101 MET A CA 1
ATOM 796 C C . MET A 1 101 ? 3.310 5.020 -4.193 1.00 92.38 101 MET A C 1
ATOM 798 O O . MET A 1 101 ? 3.176 6.133 -3.697 1.00 92.38 101 MET A O 1
ATOM 802 N N . TYR A 1 102 ? 3.557 3.927 -3.474 1.00 92.44 102 TYR A N 1
ATOM 803 C CA . TYR A 1 102 ? 3.741 3.913 -2.025 1.00 92.44 102 TYR A CA 1
ATOM 804 C C . TYR A 1 102 ? 5.211 3.692 -1.698 1.00 92.44 102 TYR A C 1
ATOM 806 O O . TYR A 1 102 ? 5.820 2.750 -2.206 1.00 92.44 102 TYR A O 1
ATOM 814 N N . LEU A 1 103 ? 5.772 4.590 -0.893 1.00 89.25 103 LEU A N 1
ATOM 815 C CA . LEU A 1 103 ? 7.191 4.628 -0.550 1.00 89.25 103 LEU A CA 1
ATOM 816 C C . LEU A 1 103 ? 7.346 4.995 0.925 1.00 89.25 103 LEU A C 1
ATOM 818 O O . LEU A 1 103 ? 6.608 5.838 1.440 1.00 89.25 103 LEU A O 1
ATOM 822 N N . ASN A 1 104 ? 8.353 4.430 1.581 1.00 89.94 104 ASN A N 1
ATOM 823 C CA . ASN A 1 104 ? 8.819 4.922 2.874 1.00 89.94 104 ASN A CA 1
ATOM 824 C C . ASN A 1 104 ? 9.395 6.349 2.729 1.00 89.94 104 ASN A C 1
ATOM 826 O O . ASN A 1 104 ? 9.932 6.697 1.667 1.00 89.94 104 ASN A O 1
ATOM 830 N N . PRO A 1 105 ? 9.345 7.179 3.787 1.00 87.25 105 PRO A N 1
ATOM 831 C CA . PRO A 1 105 ? 9.824 8.563 3.738 1.00 87.25 105 PRO A CA 1
ATOM 832 C C . PRO A 1 105 ? 11.267 8.692 3.246 1.00 87.25 105 PRO A C 1
ATOM 834 O O . PRO A 1 105 ? 11.576 9.567 2.437 1.00 87.25 105 PRO A O 1
ATOM 837 N N . ARG A 1 106 ? 12.139 7.774 3.679 1.00 86.62 106 ARG A N 1
ATOM 838 C CA . ARG A 1 106 ? 13.562 7.769 3.329 1.00 86.62 106 ARG A CA 1
ATOM 839 C C . ARG A 1 106 ? 13.800 7.501 1.843 1.00 86.62 106 ARG A C 1
ATOM 841 O O . ARG A 1 106 ? 14.571 8.216 1.216 1.00 86.62 106 ARG A O 1
ATOM 848 N N . SER A 1 107 ? 13.093 6.538 1.258 1.00 85.00 107 SER A N 1
ATOM 849 C CA . SER A 1 107 ? 13.140 6.297 -0.190 1.00 85.00 107 SER A CA 1
ATOM 850 C C . SER A 1 107 ? 12.598 7.469 -0.994 1.00 85.00 107 SER A C 1
ATOM 852 O O . SER A 1 107 ? 13.124 7.773 -2.059 1.00 85.00 107 SER A O 1
ATOM 854 N N . ARG A 1 108 ? 11.562 8.158 -0.495 1.00 83.62 108 ARG A N 1
ATOM 855 C CA . ARG A 1 108 ? 11.051 9.361 -1.166 1.00 83.62 108 ARG A CA 1
ATOM 856 C C . ARG A 1 108 ? 12.093 10.480 -1.178 1.00 83.62 108 ARG A C 1
ATOM 858 O O . ARG A 1 108 ? 12.232 11.143 -2.199 1.00 83.62 108 ARG A O 1
ATOM 865 N N . TYR A 1 109 ? 12.818 10.667 -0.077 1.00 82.69 109 TYR A N 1
ATOM 866 C CA . TYR A 1 109 ? 13.925 11.621 -0.011 1.00 82.69 109 TYR A CA 1
ATOM 867 C C . TYR A 1 109 ? 15.040 11.263 -1.005 1.00 82.69 109 TYR A C 1
ATOM 869 O O . TYR A 1 109 ? 15.412 12.092 -1.830 1.00 82.69 109 TYR A O 1
ATOM 877 N N . LEU A 1 110 ? 15.499 10.006 -1.003 1.00 83.44 110 LEU A N 1
ATOM 878 C CA . LEU A 1 110 ? 16.554 9.541 -1.913 1.00 83.44 110 LEU A CA 1
ATOM 879 C C . LEU A 1 110 ? 16.152 9.634 -3.388 1.00 83.44 110 LEU A C 1
ATOM 881 O O . LEU A 1 110 ? 16.984 9.960 -4.230 1.00 83.44 110 LEU A O 1
ATOM 885 N N . LEU A 1 111 ? 14.875 9.410 -3.707 1.00 81.75 111 LEU A N 1
ATOM 886 C CA . LEU A 1 111 ? 14.362 9.610 -5.058 1.00 81.75 111 LEU A CA 1
ATOM 887 C C . LEU A 1 111 ? 14.467 11.084 -5.489 1.00 81.75 111 LEU A C 1
ATOM 889 O O . LEU A 1 111 ? 14.899 11.348 -6.609 1.00 81.75 111 LEU A O 1
ATOM 893 N N . GLY A 1 112 ? 14.137 12.030 -4.604 1.00 77.50 112 GLY A N 1
ATOM 894 C CA . GLY A 1 112 ? 14.300 13.466 -4.861 1.00 77.50 112 GLY A CA 1
ATOM 895 C C . GLY A 1 112 ? 15.763 13.874 -5.054 1.00 77.50 112 GLY A C 1
ATOM 896 O O . GLY A 1 112 ? 16.097 14.533 -6.036 1.00 77.50 112 GLY A O 1
ATOM 897 N N . GLU A 1 113 ? 16.657 13.406 -4.181 1.00 77.62 113 GLU A N 1
ATOM 898 C CA . GLU A 1 113 ? 18.104 13.644 -4.302 1.00 77.62 113 GLU A CA 1
ATOM 899 C C . GLU A 1 113 ? 18.672 13.062 -5.608 1.00 77.62 113 GLU A C 1
ATOM 901 O O . GLU A 1 113 ? 19.418 13.733 -6.318 1.00 77.62 113 GLU A O 1
ATOM 906 N N . SER A 1 114 ? 18.252 11.852 -5.997 1.00 77.00 114 SER A N 1
ATOM 907 C CA . SER A 1 114 ? 18.686 11.228 -7.256 1.00 77.00 114 SER A CA 1
ATOM 908 C C . SER A 1 114 ? 18.180 11.957 -8.509 1.00 77.00 114 SER A C 1
ATOM 910 O O . SER A 1 114 ? 18.816 11.893 -9.563 1.00 77.00 114 SER A O 1
ATOM 912 N N . ALA A 1 115 ? 17.043 12.657 -8.414 1.00 73.00 115 ALA A N 1
ATOM 913 C CA . ALA A 1 115 ? 16.563 13.530 -9.479 1.00 73.00 115 ALA A CA 1
ATOM 914 C C . ALA A 1 115 ? 17.415 14.806 -9.567 1.00 73.00 115 ALA A C 1
ATOM 916 O O . ALA A 1 115 ? 17.711 15.255 -10.671 1.00 73.00 115 ALA A O 1
ATOM 917 N N . ARG A 1 116 ? 17.878 15.341 -8.427 1.00 70.94 116 ARG A N 1
ATOM 918 C CA . ARG A 1 116 ? 18.773 16.508 -8.379 1.00 70.94 116 ARG A CA 1
ATOM 919 C C . ARG A 1 116 ? 20.103 16.271 -9.084 1.00 70.94 116 ARG A C 1
ATOM 921 O O . ARG A 1 116 ? 20.590 17.154 -9.777 1.00 70.94 116 ARG A O 1
ATOM 928 N N . GLU A 1 117 ? 20.692 15.091 -8.918 1.00 69.81 117 GLU A N 1
ATOM 929 C CA . GLU A 1 117 ? 21.996 14.772 -9.517 1.00 69.81 117 GLU A CA 1
ATOM 930 C C . GLU A 1 117 ? 21.951 14.600 -11.045 1.00 69.81 117 GLU A C 1
ATOM 932 O O . GLU A 1 117 ? 22.995 14.596 -11.702 1.00 69.81 117 GLU A O 1
ATOM 937 N N . LYS A 1 118 ? 20.762 14.487 -11.653 1.00 67.81 118 LYS A N 1
ATOM 938 C CA . LYS A 1 118 ? 20.656 14.382 -13.110 1.00 67.81 118 LYS A CA 1
ATOM 939 C C . LYS A 1 118 ? 20.834 15.744 -13.778 1.00 67.81 118 LYS A C 1
ATOM 941 O O . LYS A 1 118 ? 19.939 16.579 -13.756 1.00 67.81 118 LYS A O 1
ATOM 946 N N . GLN A 1 119 ? 21.936 15.880 -14.515 1.00 59.12 119 GLN A N 1
ATOM 947 C CA . GLN A 1 119 ? 22.288 17.064 -15.318 1.00 59.12 119 GLN A CA 1
ATOM 948 C C . GLN A 1 119 ? 21.219 17.492 -16.345 1.00 59.12 119 GLN A C 1
ATOM 950 O O . GLN A 1 119 ? 21.215 18.639 -16.776 1.00 59.12 119 GLN A O 1
ATOM 955 N N . ASN A 1 120 ? 20.297 16.598 -16.723 1.00 59.88 120 ASN A N 1
ATOM 956 C CA . ASN A 1 120 ? 19.248 16.875 -17.711 1.00 59.88 120 ASN A CA 1
ATOM 957 C C . ASN A 1 120 ? 17.966 17.482 -17.113 1.00 59.88 120 ASN A C 1
ATOM 959 O O . ASN A 1 120 ? 17.041 17.786 -17.865 1.00 59.88 120 ASN A O 1
ATOM 963 N N . ILE A 1 121 ? 17.864 17.615 -15.786 1.00 61.00 121 ILE A N 1
ATOM 964 C CA . ILE A 1 121 ? 16.699 18.223 -15.136 1.00 61.00 121 ILE A CA 1
ATOM 965 C C . ILE A 1 121 ? 17.044 19.678 -14.826 1.00 61.00 121 ILE A C 1
ATOM 967 O O . ILE A 1 121 ? 17.767 19.977 -13.879 1.00 61.00 121 ILE A O 1
ATOM 971 N N . VAL A 1 122 ? 16.533 20.590 -15.655 1.00 59.97 122 VAL A N 1
ATOM 972 C CA . VAL A 1 122 ? 16.615 22.029 -15.393 1.00 59.97 122 VAL A CA 1
ATOM 973 C C . VAL A 1 122 ? 15.598 22.349 -14.303 1.00 59.97 122 VAL A C 1
ATOM 975 O O . VAL A 1 122 ? 14.396 22.395 -14.563 1.00 59.97 122 VAL A O 1
ATOM 978 N N . PHE A 1 123 ? 16.069 22.531 -13.071 1.00 59.12 123 PHE A N 1
ATOM 979 C CA . PHE A 1 123 ? 15.239 23.105 -12.017 1.00 59.12 123 PHE A CA 1
ATOM 980 C C . PHE A 1 123 ? 14.913 24.548 -12.398 1.00 59.12 123 PHE A C 1
ATOM 982 O O . PHE A 1 123 ? 15.807 25.321 -12.748 1.00 59.12 123 PHE A O 1
ATOM 989 N N . ASP A 1 124 ? 13.627 24.897 -12.376 1.00 59.06 124 ASP A N 1
ATOM 990 C CA . ASP A 1 124 ? 13.200 26.269 -12.623 1.00 59.06 124 ASP A CA 1
ATOM 991 C C . ASP A 1 124 ? 13.863 27.193 -11.589 1.00 59.06 124 ASP A C 1
ATOM 993 O O . ASP A 1 124 ? 13.882 26.899 -10.391 1.00 59.06 124 ASP A O 1
ATOM 997 N N . LYS A 1 125 ? 14.416 28.320 -12.048 1.00 58.06 125 LYS A N 1
ATOM 998 C CA . LYS A 1 125 ? 15.148 29.292 -11.220 1.00 58.06 125 LYS A CA 1
ATOM 999 C C . LYS A 1 125 ? 14.288 29.827 -10.067 1.00 58.06 125 LYS A C 1
ATOM 1001 O O . LYS A 1 125 ? 14.827 30.223 -9.038 1.00 58.06 125 LYS A O 1
ATOM 1006 N N . ASN A 1 126 ? 12.965 29.814 -10.240 1.00 60.84 126 ASN A N 1
ATOM 1007 C CA . ASN A 1 126 ? 11.986 30.258 -9.246 1.00 60.84 126 ASN A CA 1
ATOM 1008 C C . ASN A 1 126 ? 11.584 29.180 -8.230 1.00 60.84 126 ASN A C 1
ATOM 1010 O O . ASN A 1 126 ? 10.881 29.485 -7.271 1.00 60.84 126 ASN A O 1
ATOM 1014 N N . ASN A 1 127 ? 12.014 27.932 -8.413 1.00 61.28 127 ASN A N 1
ATOM 1015 C CA . ASN A 1 127 ? 11.744 26.855 -7.470 1.00 61.28 127 ASN A CA 1
ATOM 1016 C C . ASN A 1 127 ? 12.973 25.951 -7.288 1.00 61.28 127 ASN A C 1
ATOM 1018 O O . ASN A 1 127 ? 12.985 24.788 -7.703 1.00 61.28 127 ASN A O 1
ATOM 1022 N N . PRO A 1 128 ? 14.029 26.493 -6.671 1.00 53.59 128 PRO A N 1
ATOM 1023 C CA . PRO A 1 128 ? 15.270 25.759 -6.524 1.00 53.59 128 PRO A CA 1
ATOM 1024 C C . PRO A 1 128 ? 15.215 24.642 -5.463 1.00 53.59 128 PRO A C 1
ATOM 1026 O O . PRO A 1 128 ? 16.041 23.734 -5.547 1.00 53.59 128 PRO A O 1
ATOM 1029 N N . TRP A 1 129 ? 14.264 24.646 -4.506 1.00 55.00 129 TRP A N 1
ATOM 1030 C CA . TRP A 1 129 ? 14.310 23.702 -3.370 1.00 55.00 129 TRP A CA 1
ATOM 1031 C C . TRP A 1 129 ? 12.985 23.185 -2.767 1.00 55.00 129 TRP A C 1
ATOM 1033 O O . TRP A 1 129 ? 13.088 22.339 -1.883 1.00 55.00 129 TRP A O 1
ATOM 1043 N N . ASP A 1 130 ? 11.775 23.601 -3.185 1.00 49.75 130 ASP A N 1
ATOM 1044 C CA . ASP A 1 130 ? 10.603 23.410 -2.290 1.00 49.75 130 ASP A CA 1
ATOM 1045 C C . ASP A 1 130 ? 9.269 22.941 -2.904 1.00 49.75 130 ASP A C 1
ATOM 1047 O O . ASP A 1 130 ? 8.273 22.811 -2.193 1.00 49.75 130 ASP A O 1
ATOM 1051 N N . VAL A 1 131 ? 9.206 22.575 -4.190 1.00 60.22 131 VAL A N 1
ATOM 1052 C CA . VAL A 1 131 ? 8.050 21.777 -4.648 1.00 60.22 131 VAL A CA 1
ATOM 1053 C C . VAL A 1 131 ? 8.348 20.311 -4.404 1.00 60.22 131 VAL A C 1
ATOM 1055 O O . VAL A 1 131 ? 9.071 19.657 -5.158 1.00 60.22 131 VAL A O 1
ATOM 1058 N N . LEU A 1 132 ? 7.759 19.792 -3.326 1.00 59.53 132 LEU A N 1
ATOM 1059 C CA . LEU A 1 132 ? 7.650 18.363 -3.069 1.00 59.53 132 LEU A CA 1
ATOM 1060 C C . LEU A 1 132 ? 7.243 17.656 -4.369 1.00 59.53 132 LEU A C 1
ATOM 1062 O O . LEU A 1 132 ? 6.172 17.912 -4.917 1.00 59.53 132 LEU A O 1
ATOM 1066 N N . MET A 1 133 ? 8.091 16.745 -4.864 1.00 66.38 133 MET A N 1
ATOM 1067 C CA . MET A 1 133 ? 7.706 15.835 -5.945 1.00 66.38 133 MET A CA 1
ATOM 1068 C C . MET A 1 133 ? 6.523 14.995 -5.455 1.00 66.38 133 MET A C 1
ATOM 1070 O O . MET A 1 133 ? 6.697 14.003 -4.743 1.00 66.38 133 MET A O 1
ATOM 1074 N N . ASP A 1 134 ? 5.312 15.444 -5.765 1.00 74.81 134 ASP A N 1
ATOM 1075 C CA . ASP A 1 134 ? 4.059 14.779 -5.404 1.00 74.81 134 ASP A CA 1
ATOM 1076 C C . ASP A 1 134 ? 3.613 13.779 -6.466 1.00 74.81 134 ASP A C 1
ATOM 1078 O O . ASP A 1 134 ? 2.766 12.917 -6.210 1.00 74.81 134 ASP A O 1
ATOM 1082 N N . ARG A 1 135 ? 4.216 13.859 -7.653 1.00 79.19 135 ARG A N 1
ATOM 1083 C CA . ARG A 1 135 ? 3.994 12.938 -8.759 1.00 79.19 135 ARG A CA 1
ATOM 1084 C C . ARG A 1 135 ? 5.318 12.518 -9.373 1.00 79.19 135 ARG A C 1
ATOM 1086 O O . ARG A 1 135 ? 6.248 13.313 -9.484 1.00 79.19 135 ARG A O 1
ATOM 1093 N N . PHE A 1 136 ? 5.362 11.268 -9.803 1.00 80.94 136 PHE A N 1
ATOM 1094 C CA . PHE A 1 136 ? 6.389 10.752 -10.690 1.00 80.94 136 PHE A CA 1
ATOM 1095 C C . PHE A 1 136 ? 5.687 10.322 -11.976 1.00 80.94 136 PHE A C 1
ATOM 1097 O O . PHE A 1 136 ? 4.898 9.378 -11.953 1.00 80.94 136 PHE A O 1
ATOM 1104 N N . MET A 1 137 ? 5.929 11.038 -13.077 1.00 81.56 137 MET A N 1
ATOM 1105 C CA . MET A 1 137 ? 5.139 10.909 -14.309 1.00 81.56 137 MET A CA 1
ATOM 1106 C C . MET A 1 137 ? 3.637 11.128 -14.032 1.00 81.56 137 MET A C 1
ATOM 1108 O O . MET A 1 137 ? 3.253 12.163 -13.487 1.00 81.56 137 MET A O 1
ATOM 1112 N N . ASP A 1 138 ? 2.787 10.161 -14.373 1.00 82.88 138 ASP A N 1
ATOM 1113 C CA . ASP A 1 138 ? 1.344 10.171 -14.131 1.00 82.88 138 ASP A CA 1
ATOM 1114 C C . ASP A 1 138 ? 0.945 9.584 -12.762 1.00 82.88 138 ASP A C 1
ATOM 1116 O O . ASP A 1 138 ? -0.235 9.579 -12.410 1.00 82.88 138 ASP A O 1
ATOM 1120 N N . MET A 1 139 ? 1.911 9.113 -11.964 1.00 89.00 139 MET A N 1
ATOM 1121 C CA . MET A 1 139 ? 1.652 8.407 -10.709 1.00 89.00 139 MET A CA 1
ATOM 1122 C C . MET A 1 139 ? 1.765 9.333 -9.489 1.00 89.00 139 MET A C 1
ATOM 1124 O O . MET A 1 139 ? 2.853 9.857 -9.220 1.00 89.00 139 MET A O 1
ATOM 1128 N N . PRO A 1 140 ? 0.701 9.509 -8.681 1.00 89.62 140 PRO A N 1
ATOM 1129 C CA . PRO A 1 140 ? 0.806 10.176 -7.388 1.00 89.62 140 PRO A CA 1
ATOM 1130 C C . PRO A 1 140 ? 1.665 9.377 -6.401 1.00 89.62 140 PRO A C 1
ATOM 1132 O O . PRO A 1 140 ? 1.531 8.157 -6.261 1.00 89.62 140 PRO A O 1
ATOM 1135 N N . MET A 1 141 ? 2.519 10.093 -5.670 1.00 88.81 141 MET A N 1
ATOM 1136 C CA . MET A 1 141 ? 3.431 9.533 -4.676 1.00 88.81 141 MET A CA 1
ATOM 1137 C C . MET A 1 141 ? 2.890 9.711 -3.258 1.00 88.81 141 MET A C 1
ATOM 1139 O O . MET A 1 141 ? 2.670 10.829 -2.791 1.00 88.81 141 MET A O 1
ATOM 1143 N N . ARG A 1 142 ? 2.743 8.611 -2.520 1.00 89.44 142 ARG A N 1
ATOM 1144 C CA . ARG A 1 142 ? 2.293 8.601 -1.125 1.00 89.44 142 ARG A CA 1
ATOM 1145 C C . ARG A 1 142 ? 3.407 8.127 -0.199 1.00 89.44 142 ARG A C 1
ATOM 1147 O O . ARG A 1 142 ? 3.995 7.067 -0.406 1.00 89.44 142 ARG A O 1
ATOM 1154 N N . LYS A 1 143 ? 3.685 8.948 0.819 1.00 88.12 143 LYS A N 1
ATOM 1155 C CA . LYS A 1 143 ? 4.573 8.596 1.934 1.00 88.12 143 LYS A CA 1
ATOM 1156 C C . LYS A 1 143 ? 3.815 7.631 2.836 1.00 88.12 143 LYS A C 1
ATOM 1158 O O . LYS A 1 143 ? 2.665 7.907 3.171 1.00 88.12 143 LYS A O 1
ATOM 1163 N N . MET A 1 144 ? 4.440 6.521 3.200 1.00 88.12 144 MET A N 1
ATOM 1164 C CA . MET A 1 144 ? 3.900 5.576 4.170 1.00 88.12 144 MET A CA 1
ATOM 1165 C C . MET A 1 144 ? 4.963 5.234 5.202 1.00 88.12 144 MET A C 1
ATOM 1167 O O . MET A 1 144 ? 5.946 4.575 4.873 1.00 88.12 144 MET A O 1
ATOM 1171 N N . ASP A 1 145 ? 4.728 5.629 6.450 1.00 87.00 145 ASP A N 1
ATOM 1172 C CA . ASP A 1 145 ? 5.612 5.293 7.575 1.00 87.00 145 ASP A CA 1
ATOM 1173 C C . ASP A 1 145 ? 5.512 3.815 7.963 1.00 87.00 145 ASP A C 1
ATOM 1175 O O . ASP A 1 145 ? 6.457 3.237 8.487 1.00 87.00 145 ASP A O 1
ATOM 1179 N N . ALA A 1 146 ? 4.388 3.175 7.627 1.00 86.25 146 ALA A N 1
ATOM 1180 C CA . ALA A 1 146 ? 4.186 1.743 7.817 1.00 86.25 146 ALA A CA 1
ATOM 1181 C C . ALA A 1 146 ? 5.100 0.870 6.929 1.00 86.25 146 ALA A C 1
ATOM 1183 O O . ALA A 1 146 ? 5.185 -0.337 7.143 1.00 86.25 146 ALA A O 1
ATOM 118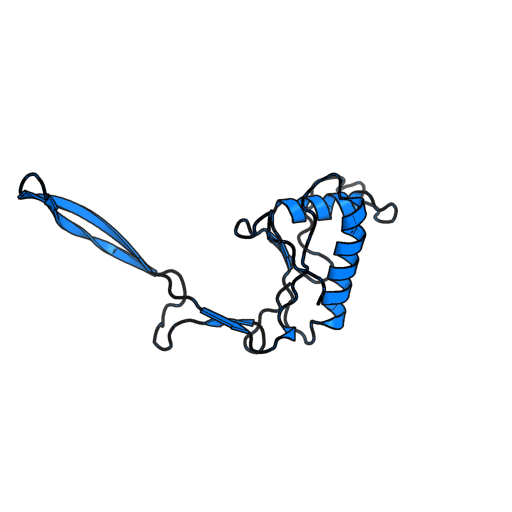4 N N . LEU A 1 147 ? 5.774 1.448 5.923 1.00 86.44 147 LEU A N 1
ATOM 1185 C CA . LEU A 1 147 ? 6.761 0.732 5.114 1.00 86.44 147 LEU A CA 1
ATOM 1186 C C . LEU A 1 147 ? 8.137 0.792 5.784 1.00 86.44 147 LEU A C 1
ATOM 1188 O O . LEU A 1 147 ? 8.708 1.866 5.977 1.00 86.44 147 LEU A O 1
ATOM 1192 N N . LEU A 1 148 ? 8.686 -0.382 6.095 1.00 86.44 148 LEU A N 1
ATOM 1193 C CA . LEU A 1 148 ? 9.975 -0.521 6.767 1.00 86.44 148 LEU A CA 1
ATOM 1194 C C . LEU A 1 148 ? 11.139 -0.066 5.871 1.00 86.44 148 LEU A C 1
ATOM 1196 O O . LEU A 1 148 ? 11.144 -0.272 4.660 1.00 86.44 148 LEU A O 1
ATOM 1200 N N . ASN A 1 149 ? 12.171 0.515 6.490 1.00 83.38 149 ASN A N 1
ATOM 1201 C CA . ASN A 1 149 ? 13.429 0.868 5.813 1.00 83.38 149 ASN A CA 1
ATOM 1202 C C . ASN A 1 149 ? 14.353 -0.342 5.593 1.00 83.38 149 ASN A C 1
ATOM 1204 O O . ASN A 1 149 ? 15.330 -0.241 4.848 1.00 83.38 149 ASN A O 1
ATOM 1208 N N . THR A 1 150 ? 14.072 -1.442 6.289 1.00 83.44 150 THR A N 1
ATOM 1209 C CA . THR A 1 150 ? 14.849 -2.679 6.304 1.00 83.44 150 THR A CA 1
ATOM 1210 C C . THR A 1 150 ? 13.897 -3.850 6.116 1.00 83.44 150 THR A C 1
ATOM 1212 O O . THR A 1 150 ? 12.955 -4.018 6.889 1.00 83.44 150 THR A O 1
ATOM 1215 N N . GLU A 1 151 ? 14.152 -4.662 5.100 1.00 82.88 151 GLU A N 1
ATOM 1216 C CA . GLU A 1 151 ? 13.441 -5.908 4.826 1.00 82.88 151 GLU A CA 1
ATOM 1217 C C . GLU A 1 151 ? 14.468 -7.000 4.514 1.00 82.88 151 GLU A C 1
ATOM 1219 O O . GLU A 1 151 ? 15.570 -6.704 4.043 1.00 82.88 151 GLU A O 1
ATOM 1224 N N . THR A 1 152 ? 14.127 -8.262 4.777 1.00 84.81 152 THR A N 1
ATOM 1225 C CA . THR A 1 152 ? 14.976 -9.384 4.367 1.00 84.81 152 THR A CA 1
ATOM 1226 C C . THR A 1 152 ? 15.093 -9.394 2.848 1.00 84.81 152 THR A C 1
ATOM 1228 O O . THR A 1 152 ? 14.084 -9.348 2.138 1.00 84.81 152 THR A O 1
ATOM 1231 N N . GLY A 1 153 ? 16.331 -9.459 2.355 1.00 79.50 153 GLY A N 1
ATOM 1232 C CA . GLY A 1 153 ? 16.609 -9.491 0.927 1.00 79.50 153 GLY A CA 1
ATOM 1233 C C . GLY A 1 153 ? 15.939 -10.689 0.263 1.00 79.50 153 GLY A C 1
ATOM 1234 O O . GLY A 1 153 ? 16.048 -11.820 0.737 1.00 79.50 153 GLY A O 1
ATOM 1235 N N . VAL A 1 154 ? 15.245 -10.444 -0.843 1.00 81.81 154 VAL A N 1
ATOM 1236 C CA . VAL A 1 154 ? 14.614 -11.512 -1.619 1.00 81.81 154 VAL A CA 1
ATOM 1237 C C . VAL A 1 154 ? 15.563 -11.926 -2.736 1.00 81.81 154 VAL A C 1
ATOM 1239 O O . VAL A 1 154 ? 15.987 -11.075 -3.524 1.00 81.81 154 VAL A O 1
ATOM 1242 N N . ALA A 1 155 ? 15.894 -13.217 -2.803 1.00 77.81 155 ALA A N 1
ATOM 1243 C CA . ALA A 1 155 ? 16.713 -13.773 -3.875 1.00 77.81 155 ALA A CA 1
ATOM 1244 C C . ALA A 1 155 ? 16.037 -13.586 -5.246 1.00 77.81 155 ALA A C 1
ATOM 1246 O O . ALA A 1 155 ? 14.806 -13.498 -5.347 1.00 77.81 155 ALA A O 1
ATOM 1247 N N . ALA A 1 156 ? 16.850 -13.500 -6.301 1.00 68.69 156 ALA A N 1
ATOM 1248 C CA . ALA A 1 156 ? 16.340 -13.561 -7.664 1.00 68.69 156 ALA A CA 1
ATOM 1249 C C . ALA A 1 156 ? 15.682 -14.935 -7.873 1.00 68.69 156 ALA A C 1
ATOM 1251 O O . ALA A 1 156 ? 16.278 -15.953 -7.526 1.00 68.69 156 ALA A O 1
ATOM 1252 N N . ALA A 1 157 ? 14.443 -14.921 -8.362 1.00 53.22 157 ALA A N 1
ATOM 1253 C CA . ALA A 1 157 ? 13.746 -16.110 -8.839 1.00 53.22 157 ALA A CA 1
ATOM 1254 C C . ALA A 1 157 ? 13.997 -16.245 -10.340 1.00 53.22 157 ALA A C 1
ATOM 1256 O O . ALA A 1 157 ? 14.078 -15.171 -10.987 1.00 53.22 157 ALA A O 1
#

Foldseek 3Di:
DFFDDPQAKDKDFPPPDPPAAKDKDWPAWDFDQDPPPRDTDTDTDIDIDHGIDMDGNDPLRDDDDFDDQLDLVCLVVVVVVVVVVVCSVPPRDDDDGAAEAEDAPSVLVSNVVSVVPDPPDDDDPVPPDDDRCQDDVRYGYDHDNVDDNDDPGDDDD

Radius of gyration: 22.81 Å; chains: 1; bounding box: 49×46×66 Å